Protein AF-A0A645J788-F1 (afdb_monomer)

Sequence (92 aa):
MLDLKVFVDADADDRLIRVINRDIVERGRSVNKVMERYEQTVKPMHLQFIEPTKRFANIIVPQGGNNHVAIDILTKFIMDFLKEEKKHPKSE

Secondary structure (DSSP, 8-state):
--S--EEEE--HHHHHHHHHHHHHHTT---HHHHHHHIIIIIHHHIIIIIGGGGGG-SEEEETGGG-HHHHHHHHHHHHHHHHHHHHS----

Mean predicted aligned error: 5.91 Å

Radius of gyration: 17.97 Å; Cα contacts (8 Å, |Δi|>4): 52; chains: 1; bounding box: 33×25×52 Å

Foldseek 3Di:
DDPFFEAEDDDPVVVLVVQQCCCCPVVVDDSVVSVVCCVPPVVVCCVPPVVVCNVVGPYYHYPPPVPVVVVVVVVVVVVVVVVVCVVPPPDD

Nearest PDB structures (foldseek):
  1ufq-assembly1_B  TM=9.887E-01  e=7.025E-06  Homo sapiens
  7sql-assembly1_C  TM=9.867E-01  e=6.562E-06  Homo sapiens
  1uej-assembly1_A  TM=9.117E-01  e=6.562E-06  Homo sapiens
  7eey-assembly1_A-2  TM=8.943E-01  e=1.148E-04  Schizosaccharomyces pombe 972h-
  7eey-assembly1_B  TM=8.732E-01  e=1.508E-04  Schizosaccharomyces pombe 972h-

Solvent-accessible surface area (backbone atoms only — not comparable to full-atom values): 5486 Å² total; per-residue (Å²): 137,79,95,75,43,73,33,73,42,72,57,71,63,66,52,46,53,54,50,49,53,46,40,34,74,80,63,72,43,56,69,67,62,54,50,52,45,35,65,76,43,52,50,55,48,34,65,72,59,51,57,68,50,52,79,72,34,78,42,77,41,61,65,46,93,75,32,56,68,60,50,52,52,52,52,49,53,52,54,52,53,56,54,50,44,72,75,54,68,81,78,130

pLDDT: mean 89.14, std 9.16, range [47.53, 97.81]

InterPro domains:
  IPR006083 Phosphoribulokinase/uridine kinase [PF00485] (2-69)
  IPR027417 P-loop containing nucleoside triphosphate hydrolase [G3DSA:3.40.50.300] (1-91)
  IPR027417 P-loop containing nucleoside triphosphate hydrolase [SSF52540] (2-74)

Structure (mmCIF, N/CA/C/O backbone):
data_AF-A0A645J788-F1
#
_entry.id   AF-A0A645J788-F1
#
loop_
_atom_site.group_PDB
_atom_site.id
_atom_site.type_symbol
_atom_site.label_atom_id
_atom_site.label_alt_id
_atom_site.label_comp_id
_atom_site.label_asym_id
_atom_site.label_entity_id
_atom_site.label_seq_id
_atom_site.pdbx_PDB_ins_code
_atom_site.Cartn_x
_atom_site.Cartn_y
_atom_site.Cartn_z
_atom_site.occupancy
_atom_site.B_iso_or_equiv
_atom_site.auth_seq_id
_atom_site.auth_comp_id
_atom_site.auth_asym_id
_atom_site.auth_atom_id
_atom_site.pdbx_PDB_model_num
ATOM 1 N N . MET A 1 1 ? 1.817 1.563 20.922 1.00 70.88 1 MET A N 1
ATOM 2 C CA . MET A 1 1 ? 1.064 0.395 20.406 1.00 70.88 1 MET A CA 1
ATOM 3 C C . MET A 1 1 ? 0.039 0.927 19.409 1.00 70.88 1 MET A C 1
ATOM 5 O O . MET A 1 1 ? -0.369 2.061 19.596 1.00 70.88 1 MET A O 1
ATOM 9 N N . LEU A 1 2 ? -0.288 0.205 18.330 1.00 83.94 2 LEU A N 1
ATOM 10 C CA . LEU A 1 2 ? -1.318 0.640 17.369 1.00 83.94 2 LEU A CA 1
ATOM 11 C C . LEU A 1 2 ? -2.671 0.049 17.779 1.00 83.94 2 LEU A C 1
ATOM 13 O O . LEU A 1 2 ? -2.746 -1.167 17.960 1.00 83.94 2 LEU A O 1
ATOM 17 N N . ASP A 1 3 ? -3.706 0.883 17.878 1.00 87.94 3 ASP A N 1
ATOM 18 C CA . ASP A 1 3 ? -5.057 0.465 18.286 1.00 87.94 3 ASP A CA 1
ATOM 19 C C . ASP A 1 3 ? -5.815 -0.278 17.171 1.00 87.94 3 ASP A C 1
ATOM 21 O O . ASP A 1 3 ? -6.638 -1.151 17.442 1.00 87.94 3 ASP A O 1
ATOM 25 N N . LEU A 1 4 ? -5.497 0.011 15.903 1.00 91.00 4 LEU A N 1
ATOM 26 C CA . LEU A 1 4 ? -6.059 -0.662 14.732 1.00 91.00 4 LEU A CA 1
ATOM 27 C C . LEU A 1 4 ? -4.990 -0.841 13.645 1.00 91.00 4 LEU A C 1
ATOM 29 O O . LEU A 1 4 ? -4.331 0.117 13.244 1.00 91.00 4 LEU A O 1
ATOM 33 N N . LYS A 1 5 ? -4.838 -2.065 13.129 1.00 94.44 5 LYS A N 1
ATOM 34 C CA . LYS A 1 5 ? -3.949 -2.380 11.999 1.00 94.44 5 LYS A CA 1
ATOM 35 C C . LYS A 1 5 ? -4.773 -2.751 10.772 1.00 94.44 5 LYS A C 1
ATOM 37 O O . LYS A 1 5 ? -5.522 -3.727 10.805 1.00 94.44 5 LYS A O 1
ATOM 42 N N . VAL A 1 6 ? -4.600 -2.007 9.684 1.00 94.62 6 VAL A N 1
ATOM 43 C CA . VAL A 1 6 ? -5.329 -2.210 8.424 1.00 94.62 6 VAL A CA 1
ATOM 44 C C . VAL A 1 6 ? -4.344 -2.507 7.300 1.00 94.62 6 VAL A C 1
ATOM 46 O O . VAL A 1 6 ? -3.327 -1.827 7.180 1.00 94.62 6 VAL A O 1
ATOM 49 N N . PHE A 1 7 ? -4.654 -3.498 6.464 1.00 95.81 7 PHE A N 1
ATOM 50 C CA . PHE A 1 7 ? -3.917 -3.787 5.235 1.00 95.81 7 PHE A CA 1
ATOM 51 C C . PHE A 1 7 ? -4.834 -3.601 4.026 1.00 95.81 7 PHE A C 1
ATOM 53 O O . PHE A 1 7 ? -5.914 -4.184 3.968 1.00 95.81 7 PHE A O 1
ATOM 60 N N . VAL A 1 8 ? -4.419 -2.784 3.059 1.00 95.38 8 VAL A N 1
ATOM 61 C CA . VAL A 1 8 ? -5.182 -2.564 1.824 1.00 95.38 8 VAL A CA 1
ATOM 62 C C . VAL A 1 8 ? -4.675 -3.517 0.753 1.00 95.38 8 VAL A C 1
ATOM 64 O O . VAL A 1 8 ? -3.507 -3.452 0.373 1.00 95.38 8 VAL A O 1
ATOM 67 N N . ASP A 1 9 ? -5.562 -4.383 0.275 1.00 94.12 9 ASP A N 1
ATOM 68 C CA . ASP A 1 9 ? -5.232 -5.477 -0.630 1.00 94.12 9 ASP A CA 1
ATOM 69 C C . ASP A 1 9 ? -5.739 -5.210 -2.048 1.00 94.12 9 ASP A C 1
ATOM 71 O O . ASP A 1 9 ? -6.876 -4.774 -2.260 1.00 94.12 9 ASP A O 1
ATOM 75 N N . ALA A 1 10 ? -4.863 -5.449 -3.019 1.00 92.44 10 ALA A N 1
ATOM 76 C CA . ALA A 1 10 ? -5.150 -5.332 -4.440 1.00 92.44 10 ALA A CA 1
ATOM 77 C C . ALA A 1 10 ? -4.135 -6.151 -5.240 1.00 92.44 10 ALA A C 1
ATOM 79 O O . ALA A 1 10 ? -2.957 -6.245 -4.861 1.00 92.44 10 ALA A O 1
ATOM 80 N N . ASP A 1 11 ? -4.580 -6.668 -6.380 1.00 91.62 11 ASP A N 1
ATOM 81 C CA . ASP A 1 11 ? -3.750 -7.492 -7.247 1.00 91.62 11 ASP A CA 1
ATOM 82 C C . ASP A 1 11 ? -2.518 -6.722 -7.754 1.00 91.62 11 ASP A C 1
ATOM 84 O O . ASP A 1 11 ? -2.450 -5.484 -7.777 1.00 91.62 11 ASP A O 1
ATOM 88 N N . ALA A 1 12 ? -1.449 -7.465 -8.039 1.00 91.44 12 ALA A N 1
ATOM 89 C CA . ALA A 1 12 ? -0.147 -6.879 -8.346 1.00 91.44 12 ALA A CA 1
ATOM 90 C C . ALA A 1 12 ? -0.141 -6.110 -9.678 1.00 91.44 12 ALA A C 1
ATOM 92 O O . ALA A 1 12 ? 0.580 -5.117 -9.798 1.00 91.44 12 ALA A O 1
ATOM 93 N N . ASP A 1 13 ? -0.939 -6.556 -10.644 1.00 91.56 13 ASP A N 1
ATOM 94 C CA . ASP A 1 13 ? -1.171 -5.931 -11.946 1.00 91.56 13 ASP A CA 1
ATOM 95 C C . ASP A 1 13 ? -1.973 -4.631 -11.818 1.00 91.56 13 ASP A C 1
ATOM 97 O O . ASP A 1 13 ? -1.516 -3.591 -12.294 1.00 91.56 13 ASP A O 1
ATOM 101 N N . ASP A 1 14 ? -3.077 -4.638 -11.072 1.00 91.38 14 ASP A N 1
ATOM 102 C CA . ASP A 1 14 ? -3.860 -3.441 -10.753 1.00 91.38 14 ASP A CA 1
ATOM 103 C C . ASP A 1 14 ? -2.989 -2.360 -10.101 1.00 91.38 14 ASP A C 1
ATOM 105 O O . ASP A 1 14 ? -3.019 -1.179 -10.473 1.00 91.38 14 ASP A O 1
ATOM 109 N N . ARG A 1 15 ? -2.161 -2.758 -9.127 1.00 92.25 15 ARG A N 1
ATOM 110 C CA . ARG A 1 15 ? -1.216 -1.847 -8.469 1.00 92.25 15 ARG A CA 1
ATOM 111 C C . ARG A 1 15 ? -0.149 -1.342 -9.432 1.00 92.25 15 ARG A C 1
ATOM 113 O O . ARG A 1 15 ? 0.181 -0.155 -9.384 1.00 92.25 15 ARG A O 1
ATOM 120 N N . LEU A 1 16 ? 0.384 -2.202 -10.298 1.00 91.75 16 LEU A N 1
ATOM 121 C CA . LEU A 1 16 ? 1.393 -1.826 -11.285 1.00 91.75 16 LEU A CA 1
ATOM 122 C C . LEU A 1 16 ? 0.840 -0.804 -12.284 1.00 91.75 16 LEU A C 1
ATOM 124 O O . L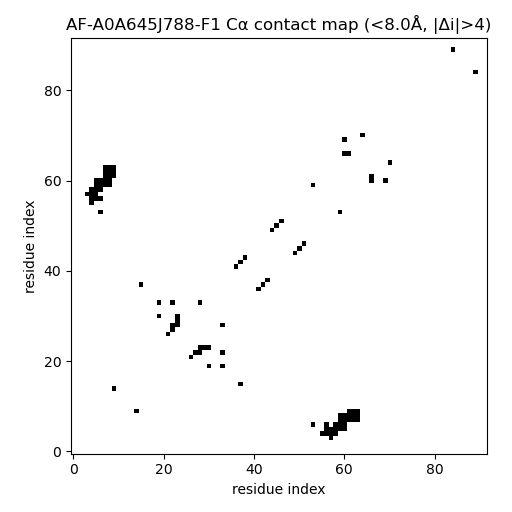EU A 1 16 ? 1.472 0.230 -12.488 1.00 91.75 16 LEU A O 1
ATOM 128 N N . ILE A 1 17 ? -0.356 -1.028 -12.831 1.00 91.12 17 ILE A N 1
ATOM 129 C CA . ILE A 1 17 ? -1.013 -0.101 -13.766 1.00 91.12 17 ILE A CA 1
ATOM 130 C C . ILE A 1 17 ? -1.181 1.280 -13.122 1.00 91.12 17 ILE A C 1
ATOM 132 O O . ILE A 1 17 ? -0.826 2.298 -13.720 1.00 91.12 17 ILE A O 1
ATOM 136 N N . ARG A 1 18 ? -1.643 1.335 -11.866 1.00 90.56 18 ARG A N 1
ATOM 137 C CA . ARG A 1 18 ? -1.766 2.600 -11.120 1.00 90.56 18 ARG A CA 1
ATOM 138 C C . ARG A 1 18 ? -0.414 3.287 -10.917 1.00 90.56 18 ARG A C 1
ATOM 140 O O . ARG A 1 18 ? -0.323 4.505 -11.056 1.00 90.56 18 ARG A O 1
ATOM 147 N N . VAL A 1 19 ? 0.637 2.528 -10.600 1.00 90.00 19 VAL A N 1
ATOM 148 C CA . VAL A 1 19 ? 1.998 3.063 -10.432 1.00 90.00 19 VAL A CA 1
ATOM 149 C C . VAL A 1 19 ? 2.541 3.619 -11.743 1.00 90.00 19 VAL A C 1
ATOM 151 O O . VAL A 1 19 ? 3.108 4.708 -11.721 1.00 90.00 19 VAL A O 1
ATOM 154 N N . ILE A 1 20 ? 2.351 2.911 -12.858 1.00 89.94 20 ILE A N 1
ATOM 155 C CA . ILE A 1 20 ? 2.770 3.345 -14.195 1.00 89.94 20 ILE A CA 1
ATOM 156 C C . ILE A 1 20 ? 2.074 4.653 -14.558 1.00 89.94 20 ILE A C 1
ATOM 158 O O . ILE A 1 20 ? 2.755 5.637 -14.838 1.00 89.94 20 ILE A O 1
ATOM 162 N N . ASN A 1 21 ? 0.743 4.695 -14.470 1.00 90.38 21 ASN A N 1
ATOM 163 C CA . ASN A 1 21 ? -0.026 5.895 -14.793 1.00 90.38 21 ASN A CA 1
ATOM 164 C C . ASN A 1 21 ? 0.424 7.092 -13.948 1.00 90.38 21 ASN A C 1
ATOM 166 O O . ASN A 1 21 ? 0.721 8.150 -14.494 1.00 90.38 21 ASN A O 1
ATOM 170 N N . ARG A 1 22 ? 0.571 6.913 -12.630 1.00 90.12 22 ARG A N 1
ATOM 171 C CA . ARG A 1 22 ? 1.028 7.980 -11.732 1.00 90.12 22 ARG A CA 1
ATOM 172 C C . ARG A 1 22 ? 2.453 8.445 -12.048 1.00 90.12 22 ARG A C 1
ATOM 174 O O . ARG A 1 22 ? 2.713 9.640 -12.121 1.00 90.12 22 ARG A O 1
ATOM 181 N N . ASP A 1 23 ? 3.402 7.523 -12.211 1.00 88.31 23 ASP A N 1
ATOM 182 C CA . ASP A 1 23 ? 4.813 7.873 -12.420 1.00 88.31 23 ASP A CA 1
ATOM 183 C C . ASP A 1 23 ? 5.070 8.481 -13.818 1.00 88.31 23 ASP A C 1
ATOM 185 O O . ASP A 1 23 ? 5.996 9.283 -13.962 1.00 88.31 23 ASP A O 1
ATOM 189 N N . ILE A 1 24 ? 4.251 8.163 -14.826 1.00 89.31 24 ILE A N 1
ATOM 190 C CA . ILE A 1 24 ? 4.301 8.819 -16.142 1.00 89.31 24 ILE A CA 1
ATOM 191 C C . ILE A 1 24 ? 3.658 10.207 -16.071 1.00 89.31 24 ILE A C 1
ATOM 193 O O . ILE A 1 24 ? 4.309 11.193 -16.412 1.00 89.31 24 ILE A O 1
ATOM 197 N N . VAL A 1 25 ? 2.405 10.291 -15.610 1.00 84.94 25 VAL A N 1
ATOM 198 C CA . VAL A 1 25 ? 1.591 11.517 -15.679 1.00 84.94 25 VAL A CA 1
ATOM 199 C C . VAL A 1 25 ? 2.078 12.581 -14.698 1.00 84.94 25 VAL A C 1
ATOM 201 O O . VAL A 1 25 ? 2.221 13.739 -15.071 1.00 84.94 25 VAL A O 1
ATOM 204 N N . GLU A 1 26 ? 2.366 12.207 -13.451 1.00 85.81 26 GLU A N 1
ATOM 205 C CA . GLU A 1 26 ? 2.682 13.177 -12.393 1.00 85.81 26 GLU A CA 1
ATOM 206 C C . GLU A 1 26 ? 4.188 13.418 -12.231 1.00 85.81 26 GLU A C 1
ATOM 208 O O . GLU A 1 26 ? 4.598 14.427 -11.661 1.00 85.81 26 GLU A O 1
ATOM 213 N N . ARG A 1 27 ? 5.033 12.481 -12.685 1.00 84.50 27 ARG A N 1
ATOM 214 C CA . ARG A 1 27 ? 6.491 12.513 -12.446 1.00 84.50 27 ARG A CA 1
ATOM 215 C C . ARG A 1 27 ? 7.342 12.512 -13.717 1.00 84.50 27 ARG A C 1
ATOM 217 O O . ARG A 1 27 ? 8.568 12.532 -13.599 1.00 84.50 27 ARG A O 1
ATOM 224 N N . GLY A 1 28 ? 6.728 12.461 -14.902 1.00 86.31 28 GLY A N 1
ATOM 225 C CA . GLY A 1 28 ? 7.420 12.548 -16.193 1.00 86.31 28 GLY A CA 1
ATOM 226 C C . GLY A 1 28 ? 8.408 11.409 -16.467 1.00 86.31 28 GLY A C 1
ATOM 227 O O . GLY A 1 28 ? 9.400 11.607 -17.168 1.00 86.31 28 GLY A O 1
ATOM 228 N N . ARG A 1 29 ? 8.206 10.222 -15.878 1.00 87.50 29 ARG A N 1
ATOM 229 C CA . ARG A 1 29 ? 9.096 9.067 -16.089 1.00 87.50 29 ARG A CA 1
ATOM 230 C C . ARG A 1 29 ? 8.726 8.314 -17.365 1.00 87.50 29 ARG A C 1
ATOM 232 O O . ARG A 1 29 ? 7.559 8.233 -17.728 1.00 87.50 29 ARG A O 1
ATOM 239 N N . SER A 1 30 ? 9.718 7.701 -18.012 1.00 89.88 30 SER A N 1
ATOM 240 C CA . SER A 1 30 ? 9.475 6.767 -19.116 1.00 89.88 30 SER A CA 1
ATOM 241 C C . SER A 1 30 ? 8.979 5.413 -18.602 1.00 89.88 30 SER A C 1
ATOM 243 O O . SER A 1 30 ? 9.353 4.980 -17.508 1.00 89.88 30 SER A O 1
ATOM 245 N N . VAL A 1 31 ? 8.187 4.714 -19.422 1.00 88.19 31 VAL A N 1
ATOM 246 C CA . VAL A 1 31 ? 7.648 3.380 -19.099 1.00 88.19 31 VAL A CA 1
ATOM 247 C C . VAL A 1 31 ? 8.766 2.404 -18.727 1.00 88.19 31 VAL A C 1
ATOM 249 O O . VAL A 1 31 ? 8.699 1.766 -17.680 1.00 88.19 31 VAL A O 1
ATOM 252 N N . ASN A 1 32 ? 9.839 2.359 -19.523 1.00 90.50 32 ASN A N 1
ATOM 253 C CA . ASN A 1 32 ? 10.965 1.443 -19.312 1.00 90.50 32 ASN A CA 1
ATOM 254 C C . ASN A 1 32 ? 11.596 1.606 -17.924 1.00 90.50 32 ASN A C 1
ATOM 256 O O . ASN A 1 32 ? 11.845 0.618 -17.240 1.00 90.50 32 ASN A O 1
ATOM 260 N N . LYS A 1 33 ? 11.785 2.850 -17.465 1.00 89.88 33 LYS A N 1
ATOM 261 C CA . LYS A 1 33 ? 12.383 3.129 -16.152 1.00 89.88 33 LYS A CA 1
ATOM 262 C C . LYS A 1 33 ? 11.460 2.735 -14.996 1.00 89.88 33 LYS A C 1
ATOM 264 O O . LYS A 1 33 ? 11.931 2.352 -13.926 1.00 89.88 33 LYS A O 1
ATOM 269 N N . VAL A 1 34 ? 10.144 2.844 -15.188 1.00 90.12 34 VAL A N 1
ATOM 270 C CA . VAL A 1 34 ? 9.161 2.385 -14.195 1.00 90.12 34 VAL A CA 1
ATOM 271 C C . VAL A 1 34 ? 9.160 0.859 -14.107 1.00 90.12 34 VAL A C 1
ATOM 273 O O . VAL A 1 34 ? 9.173 0.330 -12.996 1.00 90.12 34 VAL A O 1
ATOM 276 N N . MET A 1 35 ? 9.207 0.166 -15.248 1.00 90.81 35 MET A N 1
ATOM 277 C CA . MET A 1 35 ? 9.243 -1.299 -15.307 1.00 90.81 35 MET A CA 1
ATOM 278 C C . MET A 1 35 ? 10.527 -1.869 -14.701 1.00 90.81 35 MET A C 1
ATOM 280 O O . MET A 1 35 ? 10.451 -2.729 -13.827 1.00 90.81 35 MET A O 1
ATOM 284 N N . GLU A 1 36 ? 11.690 -1.322 -15.063 1.00 94.12 36 GLU A N 1
ATOM 285 C CA . GLU A 1 36 ? 12.981 -1.730 -14.493 1.00 94.12 36 GLU A CA 1
ATOM 286 C C . GLU A 1 36 ? 12.978 -1.603 -12.964 1.00 94.12 36 GLU A C 1
ATOM 288 O O . GLU A 1 36 ? 13.317 -2.539 -12.238 1.00 94.12 36 GLU A O 1
ATOM 293 N N . ARG A 1 37 ? 12.500 -0.464 -12.448 1.00 91.31 37 ARG A N 1
ATOM 294 C CA . ARG A 1 37 ? 12.366 -0.253 -11.005 1.00 91.31 37 ARG A CA 1
ATOM 295 C C . ARG A 1 37 ? 11.397 -1.253 -10.374 1.00 91.31 37 ARG A C 1
ATOM 297 O O . ARG A 1 37 ? 11.651 -1.717 -9.257 1.00 91.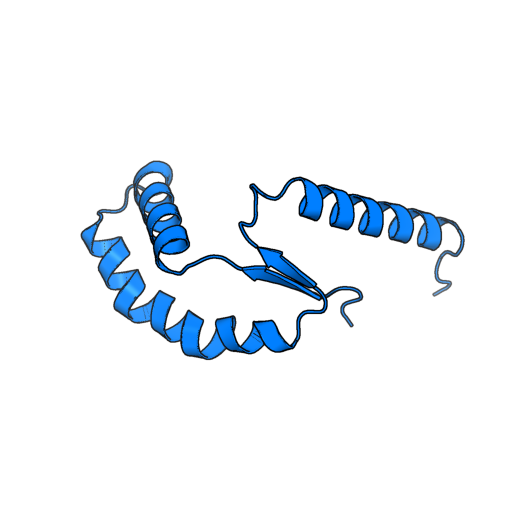31 37 ARG A O 1
ATOM 304 N N . TYR A 1 38 ? 10.278 -1.544 -11.035 1.00 91.94 38 TYR A N 1
ATOM 305 C CA . TYR A 1 38 ? 9.285 -2.473 -10.512 1.00 91.94 38 TYR A CA 1
ATOM 306 C C . TYR A 1 38 ? 9.874 -3.874 -10.327 1.00 91.94 38 TYR A C 1
ATOM 308 O O . TYR A 1 38 ? 9.728 -4.454 -9.251 1.00 91.94 38 TYR A O 1
ATOM 316 N N . GLU A 1 39 ? 10.593 -4.373 -11.330 1.00 93.56 39 GLU A N 1
ATOM 317 C CA . GLU A 1 39 ? 11.207 -5.701 -11.310 1.00 93.56 39 GLU A CA 1
ATOM 318 C C . GLU A 1 39 ? 12.386 -5.795 -10.343 1.00 93.56 39 GLU A C 1
ATOM 320 O O . GLU A 1 39 ? 12.450 -6.733 -9.550 1.00 93.56 39 GLU A O 1
ATOM 325 N N . GLN A 1 40 ? 13.293 -4.814 -10.361 1.00 95.75 40 GLN A N 1
ATOM 326 C CA . GLN A 1 40 ? 14.513 -4.865 -9.552 1.00 95.75 40 GLN A CA 1
ATOM 327 C C . GLN A 1 40 ? 14.266 -4.585 -8.069 1.0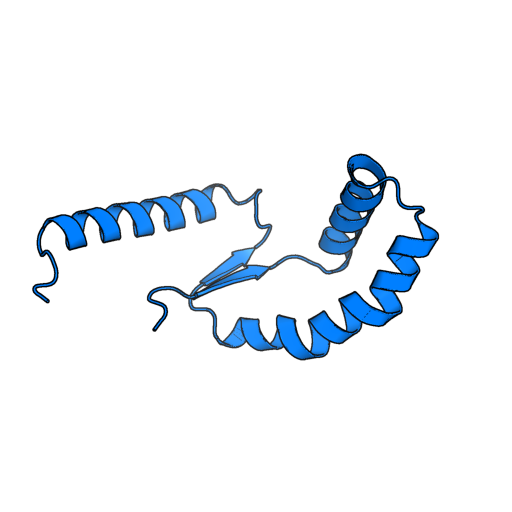0 95.75 40 GLN A C 1
ATOM 329 O O . GLN A 1 40 ? 15.011 -5.069 -7.220 1.00 95.75 40 GLN A O 1
ATOM 334 N N . THR A 1 41 ? 13.251 -3.778 -7.738 1.00 94.06 41 THR A N 1
ATOM 335 C CA . THR A 1 41 ? 13.072 -3.293 -6.359 1.00 94.06 41 THR A CA 1
ATOM 336 C C . THR A 1 41 ? 11.660 -3.487 -5.830 1.00 94.06 41 THR A C 1
ATOM 338 O O . THR A 1 41 ? 11.483 -4.123 -4.796 1.00 94.06 41 THR A O 1
ATOM 341 N N . VAL A 1 42 ? 10.631 -2.976 -6.509 1.00 92.94 42 VAL A N 1
ATOM 342 C CA . VAL A 1 42 ? 9.286 -2.892 -5.913 1.00 92.94 42 VAL A CA 1
ATOM 343 C C . VAL A 1 42 ? 8.691 -4.278 -5.673 1.00 92.94 42 VAL A C 1
ATOM 345 O O . VAL A 1 42 ? 8.203 -4.539 -4.575 1.00 92.94 42 VAL A O 1
ATOM 348 N N . LYS A 1 43 ? 8.747 -5.175 -6.663 1.00 94.56 43 LYS A N 1
ATOM 349 C CA . LYS A 1 43 ? 8.181 -6.525 -6.562 1.00 94.56 43 LYS A CA 1
ATOM 350 C C . LYS A 1 43 ? 8.938 -7.405 -5.553 1.00 94.56 43 LYS A C 1
ATOM 352 O O . LYS A 1 43 ? 8.264 -7.937 -4.670 1.00 94.56 43 LYS A O 1
ATOM 357 N N . PRO A 1 44 ? 10.283 -7.531 -5.592 1.00 97.31 44 PRO A N 1
ATOM 358 C CA . PRO A 1 44 ? 11.019 -8.312 -4.595 1.00 97.31 44 PRO A CA 1
ATOM 359 C C . PRO A 1 44 ? 10.781 -7.816 -3.168 1.00 97.31 44 PRO A C 1
ATOM 361 O O . PRO A 1 44 ? 10.449 -8.606 -2.288 1.00 97.31 44 PRO A O 1
ATOM 364 N N . MET A 1 45 ? 10.848 -6.498 -2.949 1.00 97.12 45 MET A N 1
ATOM 365 C CA . MET A 1 45 ? 10.640 -5.920 -1.620 1.00 97.12 45 MET A CA 1
ATOM 366 C C . MET A 1 45 ? 9.201 -6.095 -1.139 1.00 97.12 45 MET A C 1
ATOM 368 O O . MET A 1 45 ? 8.968 -6.347 0.044 1.00 97.12 45 MET A O 1
ATOM 372 N N . HIS A 1 46 ? 8.225 -5.993 -2.044 1.00 96.31 46 HIS A N 1
ATOM 373 C CA . HIS A 1 46 ? 6.836 -6.242 -1.696 1.00 96.31 46 HIS A CA 1
ATOM 374 C C . HIS A 1 46 ? 6.626 -7.692 -1.247 1.00 96.31 46 HIS A C 1
ATOM 376 O O . HIS A 1 46 ? 6.071 -7.901 -0.173 1.00 96.31 46 HIS A O 1
ATOM 382 N N . LEU A 1 47 ? 7.123 -8.67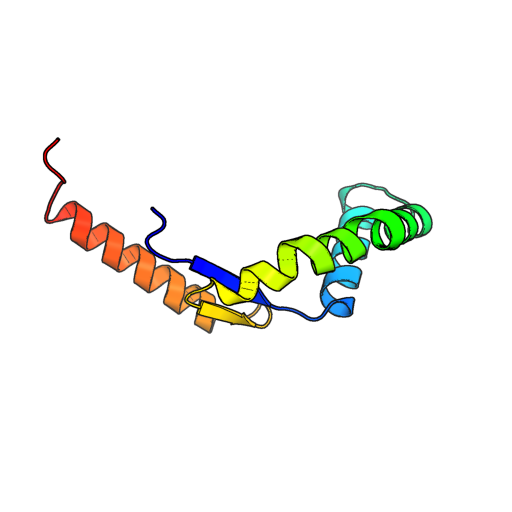4 -2.003 1.00 96.19 47 LEU A N 1
ATOM 383 C CA . LEU A 1 47 ? 6.979 -10.093 -1.664 1.00 96.19 47 LEU A CA 1
ATOM 384 C C . LEU A 1 47 ? 7.740 -10.477 -0.389 1.00 96.19 47 LEU A C 1
ATOM 386 O O . LEU A 1 47 ? 7.241 -11.262 0.412 1.00 96.19 47 LEU A O 1
ATOM 390 N N . GLN A 1 48 ? 8.936 -9.922 -0.188 1.00 97.31 48 GLN A N 1
ATOM 391 C CA . GLN A 1 48 ? 9.789 -10.280 0.942 1.00 97.31 48 GLN A CA 1
ATOM 392 C C . GLN A 1 48 ? 9.362 -9.604 2.250 1.00 97.31 48 GLN A C 1
ATOM 394 O O . GLN A 1 48 ? 9.458 -10.220 3.311 1.00 97.31 48 GLN A O 1
ATOM 399 N N . PHE A 1 49 ? 8.909 -8.348 2.195 1.00 96.94 49 PHE A N 1
ATOM 400 C CA . PHE A 1 49 ? 8.725 -7.537 3.401 1.00 96.94 49 PHE A CA 1
ATOM 401 C C . PHE A 1 49 ? 7.308 -7.008 3.595 1.00 96.94 49 PHE A C 1
ATOM 403 O O . PHE A 1 49 ? 6.861 -6.930 4.734 1.00 96.94 49 PHE A O 1
ATOM 410 N N . ILE A 1 50 ? 6.590 -6.648 2.528 1.00 96.38 50 ILE A N 1
ATOM 411 C CA . ILE A 1 50 ? 5.278 -5.991 2.651 1.00 96.38 50 ILE A CA 1
ATOM 412 C C . ILE A 1 50 ? 4.156 -7.026 2.738 1.00 96.38 50 ILE A C 1
ATOM 414 O O . ILE A 1 50 ? 3.377 -6.988 3.686 1.00 96.38 50 ILE A O 1
ATOM 418 N N . GLU A 1 51 ? 4.083 -7.968 1.800 1.00 96.44 51 GLU A N 1
ATOM 419 C CA . GLU A 1 51 ? 3.027 -8.987 1.753 1.00 96.44 51 GLU A CA 1
ATOM 420 C C . GLU A 1 51 ? 2.963 -9.830 3.040 1.00 96.44 51 GLU A C 1
ATOM 422 O O . GLU A 1 51 ? 1.873 -9.988 3.593 1.00 96.44 51 GLU A O 1
ATOM 427 N N . PRO A 1 52 ? 4.090 -10.266 3.647 1.00 97.81 52 PRO A N 1
ATOM 428 C CA . PRO A 1 52 ? 4.041 -10.994 4.912 1.00 97.81 52 PRO A CA 1
ATOM 429 C C . PRO A 1 52 ? 3.466 -10.182 6.077 1.00 97.81 52 PRO A C 1
ATOM 431 O O . PRO A 1 52 ? 3.045 -10.774 7.071 1.00 97.81 52 PRO A O 1
ATOM 434 N N . THR A 1 53 ? 3.433 -8.844 5.996 1.00 97.38 53 THR A N 1
ATOM 435 C CA . THR A 1 53 ? 2.850 -8.012 7.063 1.00 97.38 53 THR 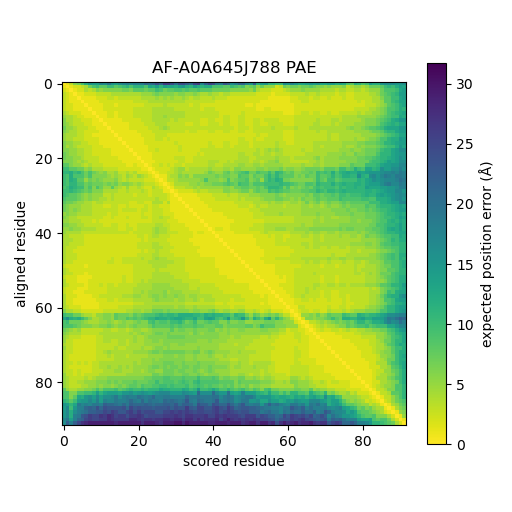A CA 1
ATOM 436 C C . THR A 1 53 ? 1.326 -8.084 7.111 1.00 97.38 53 THR A C 1
ATOM 438 O O . THR A 1 53 ? 0.744 -7.829 8.167 1.00 97.38 53 THR A O 1
ATOM 441 N N . LYS A 1 54 ? 0.682 -8.522 6.020 1.00 96.50 54 LYS A N 1
ATOM 442 C CA . LYS A 1 54 ? -0.770 -8.723 5.915 1.00 96.50 54 LYS A CA 1
ATOM 443 C C . LYS A 1 54 ? -1.326 -9.591 7.043 1.00 96.50 54 LYS A C 1
ATOM 445 O O . LYS A 1 54 ? -2.391 -9.296 7.574 1.00 96.50 54 LYS A O 1
ATOM 450 N N . ARG A 1 55 ? -0.564 -10.595 7.500 1.00 96.19 55 ARG A N 1
ATOM 451 C CA . ARG A 1 55 ? -0.945 -11.487 8.616 1.00 96.19 55 ARG A CA 1
ATOM 452 C C . ARG A 1 55 ? -1.102 -10.785 9.967 1.00 96.19 55 ARG A C 1
ATOM 454 O O . ARG A 1 55 ? -1.682 -11.352 10.883 1.00 96.19 55 ARG A O 1
ATOM 461 N N . PHE A 1 56 ? -0.534 -9.590 10.123 1.00 95.88 56 PHE A N 1
ATOM 462 C CA . PHE A 1 56 ? -0.608 -8.824 11.366 1.00 95.88 56 PHE A CA 1
ATOM 463 C C . PHE A 1 56 ? -1.768 -7.825 11.381 1.00 95.88 56 PHE A C 1
ATOM 465 O O . PHE A 1 56 ? -1.970 -7.168 12.409 1.00 95.88 56 PHE A O 1
ATOM 472 N N . ALA A 1 57 ? -2.495 -7.686 10.270 1.00 96.25 57 ALA A N 1
ATOM 473 C CA . ALA A 1 57 ? -3.623 -6.780 10.155 1.00 96.25 57 ALA A CA 1
ATOM 474 C C . ALA A 1 57 ? -4.845 -7.318 10.905 1.00 96.25 57 ALA A C 1
ATOM 476 O O . ALA A 1 57 ? -5.136 -8.511 10.882 1.00 96.25 57 ALA A O 1
ATOM 477 N N . ASN A 1 58 ? -5.571 -6.417 11.561 1.00 94.00 58 ASN A N 1
ATOM 478 C CA . ASN A 1 58 ? -6.884 -6.712 12.121 1.00 94.00 58 ASN A CA 1
ATOM 479 C C . ASN A 1 58 ? -7.949 -6.743 11.018 1.00 94.00 58 ASN A C 1
ATOM 481 O O . ASN A 1 58 ? -8.887 -7.528 11.095 1.00 94.00 58 ASN A O 1
ATOM 485 N N . ILE A 1 59 ? -7.801 -5.880 10.006 1.00 93.75 59 ILE A N 1
ATOM 486 C CA . ILE A 1 59 ? -8.745 -5.730 8.896 1.00 93.75 59 ILE A CA 1
ATOM 487 C C . ILE A 1 59 ? -7.973 -5.709 7.578 1.00 93.75 59 ILE A C 1
ATOM 489 O O . ILE A 1 59 ? -6.969 -5.005 7.449 1.00 93.75 59 ILE A O 1
ATOM 493 N N . ILE A 1 60 ? -8.477 -6.448 6.591 1.00 94.69 60 ILE A N 1
ATOM 494 C CA . ILE A 1 60 ? -8.005 -6.396 5.207 1.00 94.69 60 ILE A CA 1
ATOM 495 C C . ILE A 1 60 ? -9.087 -5.724 4.359 1.00 94.69 60 ILE A C 1
ATOM 497 O O . ILE A 1 60 ? -10.235 -6.163 4.362 1.00 94.69 60 ILE A O 1
ATOM 501 N N . VAL A 1 61 ? -8.727 -4.655 3.648 1.00 94.62 61 VAL A N 1
ATOM 502 C CA . VAL A 1 61 ? -9.648 -3.888 2.798 1.00 94.6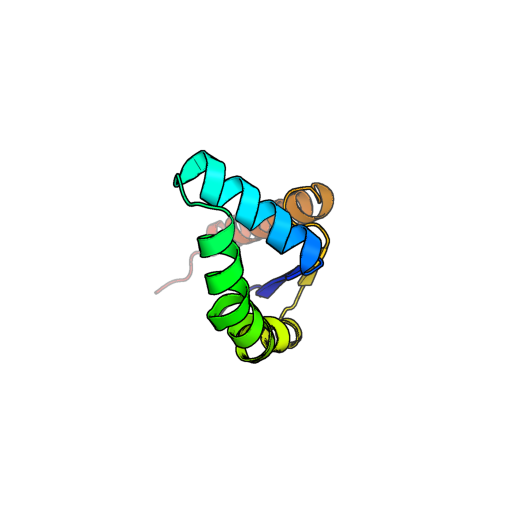2 61 VAL A CA 1
ATOM 503 C C . VAL A 1 61 ? -9.328 -4.156 1.328 1.00 94.62 61 VAL A C 1
ATOM 505 O O . VAL A 1 61 ? -8.281 -3.702 0.859 1.00 94.62 61 VAL A O 1
ATOM 508 N N . PRO A 1 62 ? -10.203 -4.849 0.577 1.00 91.75 62 PRO A N 1
ATOM 509 C CA . PRO A 1 62 ? -10.001 -5.061 -0.851 1.00 91.75 62 PRO A CA 1
ATOM 510 C C . PRO A 1 62 ? -10.285 -3.778 -1.642 1.00 91.75 62 PRO A C 1
ATOM 512 O O . PRO A 1 62 ? -11.084 -2.941 -1.215 1.00 91.75 62 PRO A O 1
ATOM 515 N N . GLN A 1 63 ? -9.659 -3.645 -2.815 1.00 82.25 63 GLN A N 1
ATOM 516 C CA . GLN A 1 63 ? -9.890 -2.586 -3.820 1.00 82.25 63 GLN A CA 1
ATOM 517 C C . GLN A 1 63 ? -9.542 -1.145 -3.384 1.00 82.25 63 GLN A C 1
ATOM 519 O O . GLN A 1 63 ? -9.598 -0.215 -4.198 1.00 82.25 63 GLN A O 1
ATOM 524 N N . GLY A 1 64 ? -9.105 -0.951 -2.136 1.00 82.12 64 GLY A N 1
ATOM 525 C CA . GLY A 1 64 ? -8.612 0.321 -1.610 1.00 82.12 64 GLY A CA 1
ATOM 526 C C . GLY A 1 64 ? -9.615 1.465 -1.754 1.00 82.12 64 GLY A C 1
ATOM 527 O O . GLY A 1 64 ? -10.724 1.387 -1.237 1.00 82.12 64 GLY A O 1
ATOM 528 N N . GLY A 1 65 ? -9.216 2.532 -2.455 1.00 78.69 65 GLY A N 1
ATOM 529 C CA . GLY A 1 65 ? -9.968 3.793 -2.548 1.00 78.69 65 GLY A CA 1
ATOM 530 C C . GLY A 1 65 ? -11.366 3.707 -3.175 1.00 78.69 65 GLY A C 1
ATOM 531 O O . GLY A 1 65 ? -12.147 4.633 -3.000 1.00 78.69 65 GLY A O 1
ATOM 532 N N . ASN A 1 66 ? -11.698 2.608 -3.857 1.00 84.75 66 ASN A N 1
ATOM 533 C CA . ASN A 1 66 ? -13.030 2.397 -4.437 1.00 84.75 66 ASN A CA 1
ATOM 534 C C . ASN A 1 66 ? -14.007 1.735 -3.452 1.00 84.75 66 ASN A C 1
ATOM 536 O O . ASN A 1 66 ? -15.208 1.672 -3.707 1.00 84.75 66 ASN A O 1
ATOM 540 N N . ASN A 1 67 ? -13.508 1.221 -2.327 1.00 89.25 67 ASN A N 1
ATOM 541 C CA . ASN A 1 67 ? -14.331 0.554 -1.332 1.00 89.25 67 ASN A CA 1
ATOM 542 C C . ASN A 1 67 ? -14.907 1.578 -0.347 1.00 89.25 67 ASN A C 1
ATOM 544 O O . ASN A 1 67 ? -14.465 1.688 0.798 1.00 89.25 67 ASN A O 1
ATOM 548 N N . HIS A 1 68 ? -15.900 2.341 -0.811 1.00 91.44 68 HIS A N 1
ATOM 549 C CA . HIS A 1 68 ? -16.575 3.363 -0.005 1.00 91.44 68 HIS A CA 1
ATOM 550 C C . HIS A 1 68 ? -17.161 2.793 1.291 1.00 91.44 68 HIS A C 1
ATOM 552 O O . HIS A 1 68 ? -17.076 3.434 2.331 1.00 91.44 68 HIS A O 1
ATOM 558 N N . VAL A 1 69 ? -17.647 1.548 1.263 1.00 92.25 69 VAL A N 1
ATOM 559 C CA . VAL A 1 69 ? -18.161 0.860 2.457 1.00 92.25 69 VAL A CA 1
ATOM 560 C C . VAL A 1 69 ? -17.064 0.682 3.510 1.00 92.25 69 VAL A C 1
ATOM 562 O O . VAL A 1 69 ? -17.278 0.988 4.681 1.00 92.25 69 VAL A O 1
ATOM 565 N N . ALA A 1 70 ? -15.873 0.221 3.115 1.00 92.56 70 ALA A N 1
ATOM 566 C CA . ALA A 1 70 ? -14.753 0.080 4.042 1.00 92.56 70 ALA A CA 1
ATOM 567 C C . ALA A 1 70 ? -14.266 1.435 4.572 1.00 92.56 70 ALA A C 1
ATOM 569 O O . ALA A 1 70 ? -13.949 1.545 5.756 1.00 92.56 70 ALA A O 1
ATOM 570 N N . ILE A 1 71 ? -14.239 2.465 3.719 1.00 92.75 71 ILE A N 1
ATOM 571 C CA . ILE A 1 71 ? -13.894 3.833 4.124 1.00 92.75 71 ILE A CA 1
ATOM 572 C C . ILE A 1 71 ? -14.885 4.328 5.182 1.00 92.75 71 ILE A C 1
ATOM 574 O O . ILE A 1 71 ? -14.453 4.746 6.250 1.00 92.75 71 ILE A O 1
ATOM 578 N N . ASP A 1 72 ? -16.190 4.188 4.949 1.00 93.81 72 ASP A N 1
ATOM 579 C CA . ASP A 1 72 ? -17.231 4.625 5.884 1.00 93.81 72 ASP A CA 1
ATOM 580 C C . ASP A 1 72 ? -17.140 3.911 7.237 1.00 93.81 72 ASP A C 1
ATOM 582 O O . ASP A 1 72 ? -17.311 4.537 8.287 1.00 93.81 72 ASP A O 1
ATOM 586 N N . ILE A 1 73 ? -16.854 2.604 7.234 1.00 92.50 73 ILE A N 1
ATOM 587 C CA . ILE A 1 73 ? -16.663 1.82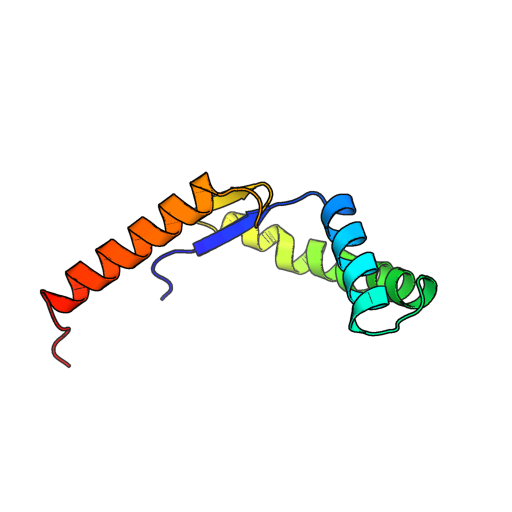0 8.462 1.00 92.50 73 ILE A CA 1
ATOM 588 C C . ILE A 1 73 ? -15.451 2.337 9.242 1.00 92.50 73 ILE A C 1
ATOM 590 O O . ILE A 1 73 ? -15.562 2.594 10.442 1.00 92.50 73 ILE A O 1
ATOM 594 N N . LEU A 1 74 ? -14.311 2.531 8.572 1.00 92.81 74 LEU A N 1
ATOM 595 C CA . LEU A 1 74 ? -13.098 3.051 9.206 1.00 92.81 74 LEU A CA 1
ATOM 596 C C . LEU A 1 74 ? -13.305 4.478 9.725 1.00 92.81 74 LEU A C 1
ATOM 598 O O . LEU A 1 74 ? -12.896 4.791 10.841 1.00 92.81 74 LEU A O 1
ATOM 602 N N . THR A 1 75 ? -13.985 5.335 8.961 1.00 93.44 75 THR A N 1
ATOM 603 C CA . THR A 1 75 ? -14.313 6.700 9.378 1.00 93.44 75 THR A CA 1
ATOM 604 C C . THR A 1 75 ? -15.202 6.705 10.617 1.00 93.44 75 THR A C 1
ATOM 606 O O . THR A 1 75 ? -14.909 7.439 11.558 1.00 93.44 75 THR A O 1
ATOM 609 N N . LYS A 1 76 ? -16.251 5.875 10.666 1.00 94.19 76 LYS A N 1
ATOM 610 C CA . LYS A 1 76 ? -17.114 5.756 11.854 1.00 94.19 76 LYS A CA 1
ATOM 611 C C . LYS A 1 76 ? -16.340 5.257 13.068 1.00 94.19 76 LYS A C 1
ATOM 613 O O . LYS A 1 76 ? -16.445 5.866 14.127 1.00 94.19 76 LYS A O 1
ATOM 618 N N . PHE A 1 77 ? -15.512 4.227 12.894 1.00 91.69 77 PHE A N 1
ATOM 619 C CA . PHE A 1 77 ? -14.661 3.702 13.961 1.00 91.69 77 PHE A CA 1
ATOM 620 C C . PHE A 1 77 ? -13.757 4.791 14.557 1.00 91.69 77 PHE A C 1
ATOM 622 O O . PHE A 1 77 ? -13.738 4.984 15.769 1.00 91.69 77 PHE A O 1
ATOM 629 N N . ILE A 1 78 ? -13.064 5.559 13.707 1.00 92.06 78 ILE A N 1
ATOM 630 C CA . ILE A 1 78 ? -12.203 6.666 14.149 1.00 92.06 78 ILE A CA 1
ATOM 631 C C . ILE A 1 78 ? -13.028 7.751 14.853 1.00 92.06 78 ILE A C 1
ATOM 633 O O . ILE A 1 78 ? -12.631 8.249 15.904 1.00 92.06 78 ILE A O 1
ATOM 637 N N . MET A 1 79 ? -14.184 8.122 14.297 1.00 93.88 79 MET A N 1
ATOM 638 C CA . MET A 1 79 ? -15.047 9.154 14.877 1.00 93.88 79 MET A CA 1
ATOM 639 C C . MET A 1 79 ? -15.571 8.773 16.260 1.00 93.88 79 MET A C 1
ATOM 641 O O . MET A 1 79 ? -15.639 9.630 17.141 1.00 93.88 79 MET A O 1
ATOM 645 N N . ASP A 1 80 ? -15.949 7.515 16.459 1.00 93.12 80 ASP A N 1
ATOM 646 C CA . ASP A 1 80 ? -16.455 7.049 17.746 1.00 93.12 80 ASP A CA 1
ATOM 647 C C . ASP A 1 80 ? -15.325 6.925 18.773 1.00 93.12 80 ASP A C 1
ATOM 649 O O . ASP A 1 80 ? -15.482 7.415 19.892 1.00 93.12 80 ASP A O 1
ATOM 653 N N . PHE A 1 81 ? -14.146 6.447 18.363 1.00 89.56 81 PHE A N 1
ATOM 654 C CA . PHE A 1 81 ? -12.948 6.449 19.208 1.00 89.56 81 PHE A CA 1
ATOM 655 C C . PHE A 1 81 ? -12.586 7.863 19.703 1.00 89.56 81 PHE A C 1
ATOM 657 O O . PHE A 1 81 ? -12.361 8.083 20.892 1.00 89.56 81 PHE A O 1
ATOM 664 N N . LEU A 1 82 ? -12.623 8.865 18.815 1.00 90.25 82 LEU A N 1
ATOM 665 C CA . LEU A 1 82 ? -12.362 10.265 19.174 1.00 90.25 82 LEU A CA 1
ATOM 666 C C . LEU A 1 82 ? -13.417 10.857 20.125 1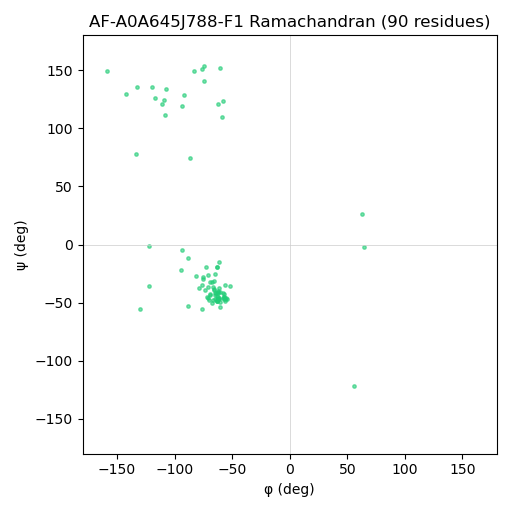.00 90.25 82 LEU A C 1
ATOM 668 O O . LEU A 1 82 ? -13.103 11.744 20.921 1.00 90.25 82 LEU A O 1
ATOM 672 N N . LYS A 1 83 ? -14.679 10.416 20.047 1.00 91.12 83 LYS A N 1
ATOM 673 C CA . LYS A 1 83 ? -15.725 10.846 20.994 1.00 91.12 83 LYS A CA 1
ATOM 674 C C . LYS A 1 83 ? -15.509 10.242 22.377 1.00 91.12 83 LYS A C 1
ATOM 676 O O . LYS A 1 83 ? -15.804 10.911 23.366 1.00 91.12 83 LYS A O 1
ATOM 681 N N . GLU A 1 84 ? -15.033 9.003 22.454 1.00 83.69 84 GLU A N 1
ATOM 682 C CA . GLU A 1 84 ? -14.752 8.333 23.724 1.00 83.69 84 GLU A CA 1
ATOM 683 C C . GLU A 1 84 ? -13.549 8.947 24.446 1.00 83.69 84 GLU A C 1
ATOM 685 O O . GLU A 1 84 ? -13.663 9.239 25.638 1.00 83.69 84 GLU A O 1
ATOM 690 N N . GLU A 1 85 ? -12.459 9.270 23.738 1.00 76.62 85 GLU A N 1
ATOM 691 C CA . GLU A 1 85 ? -11.312 9.971 24.344 1.00 76.62 85 GLU A CA 1
ATOM 692 C C . GLU A 1 85 ? -11.691 11.353 24.890 1.00 76.62 85 GLU A C 1
ATOM 694 O O . GLU A 1 85 ? -11.243 11.742 25.967 1.00 76.62 85 GLU A O 1
ATOM 699 N N . LYS A 1 86 ? -12.580 12.089 24.211 1.00 71.62 86 LYS A N 1
ATOM 700 C CA . LY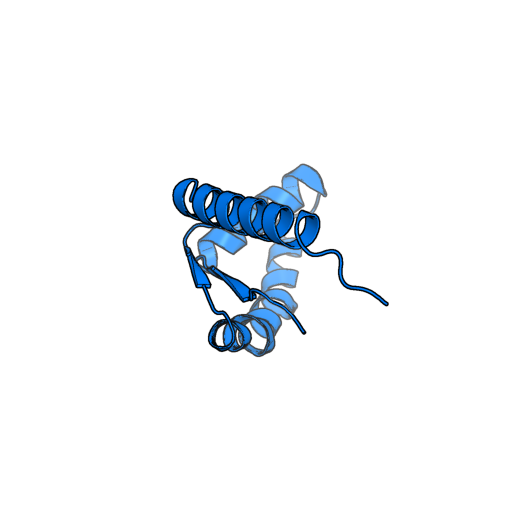S A 1 86 ? -13.075 13.379 24.724 1.00 71.62 86 LYS A CA 1
ATOM 701 C C . LYS A 1 86 ? -13.892 13.246 26.011 1.00 71.62 86 LYS A C 1
ATOM 703 O O . LYS A 1 86 ? -13.977 14.213 26.763 1.00 71.62 86 LYS A O 1
ATOM 708 N N . LYS A 1 87 ? -14.516 12.089 26.258 1.00 68.19 87 LYS A N 1
ATOM 709 C CA . LYS A 1 87 ? -15.287 11.825 27.485 1.00 68.19 87 LYS A CA 1
ATOM 710 C C . LYS A 1 87 ? -14.400 11.420 28.663 1.00 68.19 87 LYS A C 1
ATOM 712 O O . LYS A 1 87 ? -14.792 11.659 29.799 1.00 68.19 87 LYS A O 1
ATOM 717 N N . HIS A 1 88 ? -13.235 10.833 28.399 1.00 62.22 88 HIS A N 1
ATOM 718 C CA . HIS A 1 88 ? -12.274 10.403 29.415 1.00 62.22 88 HIS A CA 1
ATOM 719 C C . HIS A 1 88 ? -10.869 10.862 29.012 1.00 62.22 88 HIS A C 1
ATOM 721 O O . HIS A 1 88 ? -10.090 10.053 28.499 1.00 62.22 88 HIS A O 1
ATOM 727 N N . PRO A 1 89 ? -10.536 12.154 29.202 1.00 64.56 89 PRO A N 1
ATOM 728 C CA . PRO A 1 89 ? -9.191 12.631 28.926 1.00 64.56 89 PRO A CA 1
ATOM 729 C C . PRO A 1 89 ? -8.215 11.824 29.781 1.00 64.56 89 PRO A C 1
ATOM 731 O O . PRO A 1 89 ? -8.370 11.750 31.001 1.00 64.56 89 PRO A O 1
ATOM 734 N N . LYS A 1 90 ? -7.246 11.175 29.129 1.00 62.12 90 LYS A N 1
ATOM 735 C CA . LYS A 1 90 ? -6.181 10.450 29.822 1.00 62.12 90 LYS A CA 1
ATOM 736 C C . LYS A 1 90 ? -5.452 11.465 30.701 1.00 62.12 90 LYS A C 1
ATOM 738 O O . LYS A 1 90 ? -4.814 12.375 30.182 1.00 62.12 90 LYS A O 1
ATOM 743 N N . SER A 1 91 ? -5.628 11.346 32.014 1.00 60.41 91 SER A N 1
ATOM 744 C CA . SER A 1 91 ? -4.813 12.055 32.992 1.00 60.41 91 SER A CA 1
ATOM 745 C C . SER A 1 91 ? -3.373 11.582 32.818 1.00 60.41 91 SER A C 1
ATOM 747 O O . SER A 1 91 ? -3.133 10.373 32.889 1.00 60.41 91 SER A O 1
ATOM 749 N N . GLU A 1 92 ? -2.474 12.520 32.527 1.00 47.53 92 GLU A N 1
ATOM 750 C CA . GLU A 1 92 ? -1.021 12.307 32.554 1.00 47.53 92 GLU A CA 1
ATOM 751 C C . GLU A 1 92 ? -0.541 11.791 33.917 1.00 47.53 92 GLU A C 1
ATOM 753 O O . GLU A 1 92 ? -1.132 12.189 34.951 1.00 47.53 92 GLU A O 1
#

Organism: NCBI:txid1076179